Protein AF-A0A3D6B853-F1 (afdb_monomer_lite)

Radius of gyration: 13.0 Å; chains: 1; bounding box: 32×24×39 Å

Structure (mmCIF, N/CA/C/O backbone):
data_AF-A0A3D6B853-F1
#
_entry.id   AF-A0A3D6B853-F1
#
loop_
_atom_site.group_PDB
_atom_site.id
_atom_site.type_symbol
_atom_site.label_atom_id
_atom_site.label_alt_id
_atom_site.label_comp_id
_atom_site.label_asym_id
_atom_site.label_entity_id
_atom_site.label_seq_id
_atom_site.pdbx_PDB_ins_code
_atom_site.Cartn_x
_atom_site.Cartn_y
_atom_site.Cartn_z
_atom_site.occupancy
_atom_site.B_iso_or_equiv
_atom_site.auth_seq_id
_atom_site.auth_comp_id
_atom_site.auth_asym_id
_atom_site.auth_atom_id
_atom_site.pdbx_PDB_model_num
ATOM 1 N N . MET A 1 1 ? -18.723 -6.492 21.030 1.00 36.56 1 MET A N 1
ATOM 2 C CA . MET A 1 1 ? -18.674 -5.047 20.730 1.00 36.56 1 MET A CA 1
ATOM 3 C C . MET A 1 1 ? -17.266 -4.775 20.236 1.00 36.56 1 MET A C 1
ATOM 5 O O . MET A 1 1 ? -16.365 -4.786 21.055 1.00 36.56 1 MET A O 1
ATOM 9 N N . SER A 1 2 ? -17.043 -4.705 18.920 1.00 45.97 2 SER A N 1
ATOM 10 C CA . SER A 1 2 ? -15.729 -4.298 18.406 1.00 45.97 2 SER A CA 1
ATOM 11 C C . SER A 1 2 ? -15.641 -2.789 18.540 1.00 45.97 2 SER A C 1
ATOM 13 O O . SER A 1 2 ? -16.407 -2.080 17.885 1.00 45.97 2 SER A O 1
ATOM 15 N N . ASP A 1 3 ? -14.753 -2.321 19.412 1.00 52.09 3 ASP A N 1
ATOM 16 C CA . ASP A 1 3 ? -14.367 -0.918 19.472 1.00 52.09 3 ASP A CA 1
ATOM 17 C C . ASP A 1 3 ? -13.979 -0.466 18.065 1.00 52.09 3 ASP A C 1
ATOM 19 O O . ASP A 1 3 ? -13.125 -1.063 17.403 1.00 52.09 3 ASP A O 1
ATOM 23 N N . ARG A 1 4 ? -14.680 0.549 17.559 1.00 60.53 4 ARG A N 1
ATOM 24 C CA . ARG A 1 4 ? -14.379 1.132 16.256 1.00 60.53 4 ARG A CA 1
ATOM 25 C C . ARG A 1 4 ? -13.025 1.823 16.401 1.00 60.53 4 ARG A C 1
ATOM 27 O O . ARG A 1 4 ? -12.945 2.879 17.020 1.00 60.53 4 ARG A O 1
ATOM 34 N N . LYS A 1 5 ? -11.966 1.196 15.889 1.00 69.69 5 LYS A N 1
ATOM 35 C CA . LYS A 1 5 ? -10.612 1.751 15.917 1.00 69.69 5 LYS A CA 1
ATOM 36 C C . LYS A 1 5 ? -10.626 3.092 15.181 1.00 69.69 5 LYS A C 1
ATOM 38 O O . LYS A 1 5 ? -11.022 3.149 14.019 1.00 69.69 5 LYS A O 1
ATOM 43 N N . VAL A 1 6 ? -10.275 4.164 15.885 1.00 80.81 6 VAL A N 1
ATOM 44 C CA . VAL A 1 6 ? -10.190 5.511 15.313 1.00 80.81 6 VAL A CA 1
ATOM 45 C C . VAL A 1 6 ? -8.750 5.725 14.876 1.00 80.81 6 VAL A C 1
ATOM 47 O O . VAL A 1 6 ? -7.847 5.716 15.709 1.00 80.81 6 VAL A O 1
ATOM 50 N N . PHE A 1 7 ? -8.537 5.897 13.575 1.00 89.38 7 PHE A N 1
ATOM 51 C CA . PHE A 1 7 ? -7.232 6.250 13.024 1.00 89.38 7 PHE A CA 1
ATOM 52 C C . PHE A 1 7 ? -7.074 7.768 12.981 1.00 89.38 7 PHE A C 1
ATOM 54 O O . PHE A 1 7 ? -8.054 8.497 12.823 1.00 89.38 7 PHE A O 1
ATOM 61 N N . SER A 1 8 ? -5.837 8.248 13.096 1.00 91.88 8 SER A N 1
ATOM 62 C CA . SER A 1 8 ? -5.529 9.661 12.871 1.00 91.88 8 SER A CA 1
ATOM 63 C C . SER A 1 8 ?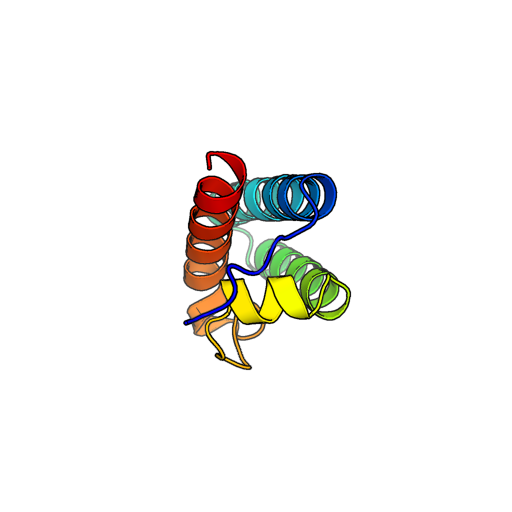 -5.915 10.054 11.435 1.00 91.88 8 SER A C 1
ATOM 65 O O . SER A 1 8 ? -5.387 9.443 10.498 1.00 91.88 8 SER A O 1
ATOM 67 N N . PRO A 1 9 ? -6.794 11.057 11.230 1.00 91.19 9 PRO A N 1
ATOM 68 C CA . PRO A 1 9 ? -7.188 11.500 9.893 1.00 91.19 9 PRO A CA 1
ATOM 69 C C . PRO A 1 9 ? -5.989 11.909 9.038 1.00 91.19 9 PRO A C 1
ATOM 71 O O . PRO A 1 9 ? -5.917 11.542 7.867 1.00 91.19 9 PRO A O 1
ATOM 74 N N . ASP A 1 10 ? -5.007 12.580 9.645 1.00 92.81 10 ASP A N 1
ATOM 75 C CA . ASP A 1 10 ? -3.768 12.954 8.970 1.00 92.81 10 ASP A CA 1
ATOM 76 C C . ASP A 1 10 ? -3.002 11.706 8.525 1.00 92.81 10 ASP A C 1
ATOM 78 O O . ASP A 1 10 ? -2.609 11.606 7.367 1.00 92.81 10 ASP A O 1
ATOM 82 N N . SER A 1 11 ? -2.830 10.712 9.399 1.00 92.44 11 SER A N 1
ATOM 83 C CA . SER A 1 11 ? -2.110 9.480 9.048 1.00 92.44 11 SER A CA 1
ATOM 84 C C . SER A 1 11 ? -2.776 8.733 7.891 1.00 92.44 11 SER A C 1
ATOM 86 O O . SER A 1 11 ? -2.081 8.277 6.982 1.00 92.44 11 SER A O 1
ATOM 88 N N . VAL A 1 12 ? -4.112 8.656 7.882 1.00 95.69 12 VAL A N 1
ATOM 89 C CA . VAL A 1 12 ? -4.876 8.050 6.780 1.00 95.69 12 VAL A CA 1
ATOM 90 C C . VAL A 1 12 ? -4.701 8.860 5.492 1.00 95.69 12 VAL A C 1
ATOM 92 O O . VAL A 1 12 ? -4.401 8.282 4.448 1.00 95.69 12 VAL A O 1
ATOM 95 N N . GLN A 1 13 ? -4.825 10.188 5.561 1.00 95.19 13 GLN A N 1
ATOM 96 C CA . GLN A 1 13 ? -4.651 11.089 4.420 1.00 95.19 13 GLN A CA 1
ATOM 97 C C . GLN A 1 13 ? -3.249 10.977 3.810 1.00 95.19 13 GLN A C 1
ATOM 99 O O . GLN A 1 13 ? -3.105 10.873 2.590 1.00 95.19 13 GLN A O 1
ATOM 104 N N . TRP A 1 14 ? -2.208 10.996 4.644 1.00 95.31 14 TRP A N 1
ATOM 105 C CA . TRP A 1 14 ? -0.818 10.878 4.209 1.00 95.31 14 TRP A CA 1
ATOM 106 C C . TRP A 1 14 ? -0.560 9.526 3.541 1.00 95.31 14 TRP A C 1
ATOM 108 O O . TRP A 1 14 ? -0.008 9.495 2.437 1.00 95.31 14 TRP A O 1
ATOM 118 N N . ALA A 1 15 ? -1.013 8.426 4.153 1.00 97.00 15 ALA A N 1
ATOM 119 C CA . ALA A 1 15 ? -0.898 7.091 3.572 1.00 97.00 15 ALA A CA 1
ATOM 120 C C . ALA A 1 15 ? -1.626 6.997 2.226 1.00 97.00 15 ALA A C 1
ATOM 122 O O . ALA A 1 15 ? -1.048 6.533 1.242 1.00 97.00 15 ALA A O 1
ATOM 123 N N . TYR A 1 16 ? -2.857 7.506 2.149 1.00 97.44 16 TYR A N 1
ATOM 124 C CA . TYR A 1 16 ? -3.627 7.524 0.910 1.00 97.44 16 TYR A CA 1
ATOM 125 C C . TYR A 1 16 ? -2.897 8.286 -0.196 1.00 97.44 16 TYR A C 1
ATOM 127 O O . TYR A 1 16 ? -2.723 7.754 -1.290 1.00 97.44 16 TYR A O 1
ATOM 135 N N . CYS A 1 17 ? -2.423 9.505 0.080 1.00 97.12 17 CYS A N 1
ATOM 136 C CA . CYS A 1 17 ? -1.711 10.323 -0.900 1.00 97.12 17 CYS A CA 1
ATOM 137 C C . CYS A 1 17 ? -0.466 9.616 -1.450 1.00 97.12 17 CYS A C 1
ATOM 139 O O . CYS A 1 17 ? -0.285 9.559 -2.669 1.00 97.12 17 CYS A O 1
ATOM 141 N N . ILE A 1 18 ? 0.373 9.066 -0.566 1.00 96.94 18 ILE A N 1
ATOM 142 C CA . ILE A 1 18 ? 1.617 8.386 -0.946 1.00 96.94 18 ILE A CA 1
ATOM 143 C C . ILE A 1 18 ? 1.306 7.151 -1.796 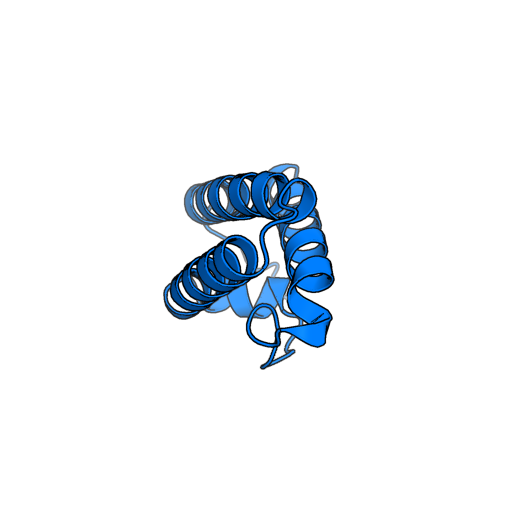1.00 96.94 18 ILE A C 1
ATOM 145 O O . ILE A 1 18 ? 1.829 7.016 -2.906 1.00 96.94 18 ILE A O 1
ATOM 149 N N . LEU A 1 19 ? 0.424 6.271 -1.315 1.00 98.12 19 LEU A N 1
ATOM 150 C CA . LEU A 1 19 ? 0.116 5.018 -2.003 1.00 98.12 19 LEU A CA 1
ATOM 151 C C . LEU A 1 19 ? -0.625 5.257 -3.321 1.00 98.12 19 LEU A C 1
ATOM 153 O O . LEU A 1 19 ? -0.294 4.634 -4.327 1.00 98.12 19 LEU A O 1
ATOM 157 N N . HIS A 1 20 ? -1.553 6.214 -3.374 1.00 97.69 20 HIS A N 1
ATOM 158 C CA . HIS A 1 20 ? -2.263 6.563 -4.605 1.00 97.69 20 HIS A CA 1
ATOM 159 C C . HIS A 1 20 ? -1.323 7.175 -5.655 1.00 97.69 20 HIS A C 1
ATOM 161 O O . HIS A 1 20 ? -1.431 6.854 -6.843 1.00 97.69 20 HIS A O 1
ATOM 167 N N . GLN A 1 21 ? -0.363 8.014 -5.246 1.00 97.75 21 GLN A N 1
ATOM 168 C CA . GLN A 1 21 ? 0.665 8.520 -6.158 1.00 97.75 21 GLN A CA 1
ATOM 169 C C . GLN A 1 21 ? 1.507 7.369 -6.724 1.00 97.75 21 GLN A C 1
ATOM 171 O O . GLN A 1 21 ? 1.698 7.292 -7.939 1.00 97.75 21 GLN A O 1
ATOM 176 N N . LYS A 1 22 ? 1.985 6.460 -5.865 1.00 97.88 22 LYS A N 1
ATOM 177 C CA . LYS A 1 22 ? 2.804 5.315 -6.284 1.00 97.88 22 LYS A CA 1
ATOM 178 C C . LYS A 1 22 ? 2.034 4.346 -7.175 1.00 97.88 22 LYS A C 1
ATOM 180 O O . LYS A 1 22 ? 2.587 3.911 -8.180 1.00 97.88 22 LYS A O 1
ATOM 185 N N . LEU A 1 23 ? 0.754 4.101 -6.894 1.00 98.31 23 LEU A N 1
ATOM 186 C CA . LEU A 1 23 ? -0.118 3.265 -7.719 1.00 98.31 23 LEU A CA 1
ATOM 187 C C . LEU A 1 23 ? -0.217 3.786 -9.154 1.00 98.31 23 LEU A C 1
ATOM 189 O O . LEU A 1 23 ? -0.070 3.013 -10.098 1.00 98.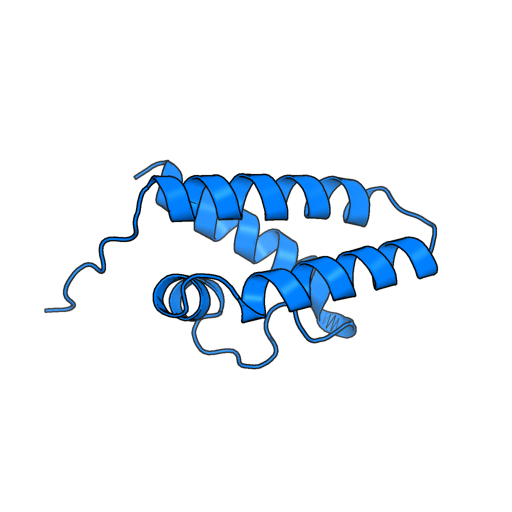31 23 LEU A O 1
ATOM 193 N N . ARG A 1 24 ? -0.411 5.099 -9.332 1.00 97.56 24 ARG A N 1
ATOM 194 C CA . ARG A 1 24 ? -0.494 5.704 -10.671 1.00 97.56 24 ARG A CA 1
ATOM 195 C C . ARG A 1 24 ? 0.786 5.511 -11.470 1.00 97.56 24 ARG A C 1
ATOM 197 O O . ARG A 1 24 ? 0.715 5.123 -12.632 1.00 97.56 24 ARG A O 1
ATOM 204 N N . VAL A 1 25 ? 1.942 5.754 -10.851 1.00 97.19 25 VAL A N 1
ATOM 205 C CA . VAL A 1 25 ? 3.237 5.564 -11.521 1.00 97.19 25 VAL A CA 1
ATOM 206 C C . VAL A 1 25 ? 3.467 4.081 -11.825 1.00 97.19 25 VAL A C 1
ATOM 208 O O . VAL A 1 25 ? 3.868 3.747 -12.936 1.00 97.19 25 VAL A O 1
ATOM 211 N N . TYR A 1 26 ? 3.148 3.186 -10.886 1.00 97.25 26 TYR A N 1
ATOM 212 C CA . TYR A 1 26 ? 3.302 1.739 -11.054 1.00 97.25 26 TYR A CA 1
ATOM 213 C C . TYR A 1 26 ? 2.468 1.195 -12.222 1.00 97.25 26 TYR A C 1
ATOM 215 O O . TYR A 1 26 ? 2.974 0.436 -13.044 1.00 97.25 26 TYR A O 1
ATOM 223 N N . GLN A 1 27 ? 1.208 1.625 -12.336 1.00 96.19 27 GLN A N 1
ATOM 224 C CA . GLN A 1 27 ? 0.296 1.208 -13.409 1.00 96.19 27 GLN A CA 1
ATOM 225 C C . GLN A 1 27 ? 0.707 1.721 -14.794 1.00 96.19 27 GLN A C 1
ATOM 227 O O . GLN A 1 27 ? 0.383 1.089 -15.797 1.00 96.19 27 GLN A O 1
ATOM 232 N N . GLN A 1 28 ? 1.388 2.865 -14.862 1.00 95.75 28 GLN A N 1
ATOM 233 C CA . GLN A 1 28 ? 1.819 3.482 -16.121 1.00 95.75 28 GLN A CA 1
ATOM 234 C C . GLN A 1 28 ? 3.239 3.077 -16.535 1.00 95.75 28 GLN A C 1
ATOM 236 O O . GLN A 1 28 ? 3.636 3.313 -17.678 1.00 95.75 28 GLN A O 1
ATOM 241 N N . SER A 1 29 ? 4.016 2.491 -15.625 1.00 94.44 29 SER A N 1
ATOM 242 C CA . SER A 1 29 ? 5.397 2.123 -15.898 1.00 94.44 29 SER A CA 1
ATOM 243 C C . SER A 1 29 ? 5.497 0.820 -16.691 1.00 94.44 29 SER A C 1
ATOM 245 O O . SER A 1 29 ? 5.031 -0.237 -16.264 1.00 94.44 29 SER A O 1
ATOM 247 N N . ASN A 1 30 ? 6.198 0.895 -17.824 1.00 94.88 30 ASN A N 1
ATOM 248 C CA . ASN A 1 30 ? 6.634 -0.262 -18.611 1.00 94.88 30 ASN A CA 1
ATOM 249 C C . ASN A 1 30 ? 8.109 -0.623 -18.347 1.00 94.88 30 ASN A C 1
ATOM 251 O O . ASN A 1 30 ? 8.680 -1.432 -19.074 1.00 94.88 30 ASN A O 1
ATOM 255 N N . ILE A 1 31 ? 8.745 0.005 -17.351 1.00 96.25 31 ILE A N 1
ATOM 256 C CA . ILE A 1 31 ? 10.157 -0.194 -17.012 1.00 96.25 31 ILE A CA 1
ATOM 257 C C . ILE A 1 31 ? 10.215 -1.071 -15.751 1.00 96.25 31 ILE A C 1
ATOM 259 O O . ILE A 1 31 ? 9.886 -0.571 -14.674 1.00 96.25 31 ILE A O 1
ATOM 263 N N . PRO A 1 32 ? 10.650 -2.345 -15.840 1.00 95.06 32 PRO A N 1
ATOM 264 C CA . PRO A 1 32 ? 10.670 -3.255 -14.689 1.00 95.06 32 PRO A CA 1
ATOM 265 C C . PRO A 1 32 ? 11.437 -2.695 -13.487 1.00 95.06 32 PRO A C 1
ATOM 267 O O . PRO A 1 32 ? 10.892 -2.627 -12.396 1.00 95.06 32 PRO A O 1
ATOM 270 N N . ALA A 1 33 ? 12.634 -2.146 -13.713 1.00 96.06 33 ALA A N 1
ATOM 271 C CA . ALA A 1 33 ? 13.446 -1.568 -12.641 1.00 96.06 33 ALA A CA 1
ATOM 272 C C . ALA A 1 33 ? 12.754 -0.408 -11.896 1.00 96.06 33 ALA A C 1
ATOM 274 O O . ALA A 1 33 ? 12.938 -0.246 -10.695 1.00 96.06 33 ALA A O 1
ATOM 275 N N . GLN A 1 34 ? 11.932 0.391 -12.588 1.00 96.50 34 GLN A N 1
ATOM 276 C CA . GLN A 1 34 ? 11.167 1.463 -11.944 1.00 96.50 34 GLN A CA 1
ATOM 277 C C . GLN A 1 34 ? 10.029 0.895 -11.090 1.00 96.50 34 GLN A C 1
ATOM 279 O O . GLN A 1 34 ? 9.701 1.457 -10.046 1.00 96.50 34 GLN A O 1
ATOM 284 N N . ARG A 1 35 ? 9.415 -0.211 -11.524 1.00 97.38 35 ARG A N 1
ATOM 285 C CA . ARG A 1 35 ? 8.404 -0.915 -10.732 1.00 97.38 35 ARG A CA 1
ATOM 286 C C . ARG A 1 35 ? 9.030 -1.492 -9.469 1.00 97.38 35 ARG A C 1
ATOM 288 O O . ARG A 1 35 ? 8.514 -1.203 -8.398 1.00 97.38 35 ARG A O 1
ATOM 295 N N . ASP A 1 36 ? 10.179 -2.150 -9.577 1.00 97.31 36 ASP A N 1
ATOM 296 C CA . ASP A 1 36 ? 10.915 -2.681 -8.422 1.00 97.31 36 ASP A CA 1
ATOM 297 C C . ASP A 1 36 ? 11.327 -1.569 -7.441 1.00 97.31 36 ASP A C 1
ATOM 299 O O . ASP A 1 36 ? 11.253 -1.727 -6.224 1.00 97.31 36 ASP A O 1
ATOM 303 N N . GLU A 1 37 ? 11.734 -0.399 -7.940 1.00 97.81 37 GLU A N 1
ATOM 304 C CA . GLU A 1 37 ? 12.030 0.759 -7.088 1.00 97.81 37 GLU A CA 1
ATOM 305 C C . GLU A 1 37 ? 10.779 1.254 -6.344 1.00 97.81 37 GLU A C 1
ATOM 307 O O . GLU A 1 37 ? 10.837 1.551 -5.149 1.00 97.81 37 GLU A O 1
ATOM 312 N N . ILE A 1 38 ? 9.631 1.321 -7.024 1.00 97.88 38 ILE A N 1
ATOM 313 C CA . ILE A 1 38 ? 8.354 1.682 -6.396 1.00 97.88 38 ILE A CA 1
ATOM 314 C C . ILE A 1 38 ? 7.978 0.669 -5.317 1.00 97.88 38 ILE A C 1
ATOM 316 O O . ILE A 1 38 ? 7.555 1.089 -4.240 1.00 97.88 38 ILE A O 1
ATOM 320 N N . GLU A 1 39 ? 8.152 -0.622 -5.591 1.00 98.25 39 GLU A N 1
ATOM 321 C CA . GLU A 1 39 ? 7.905 -1.699 -4.635 1.00 98.25 39 GLU A CA 1
ATOM 322 C C . GLU A 1 39 ? 8.737 -1.504 -3.377 1.00 98.25 39 GLU A C 1
ATOM 324 O O . GLU A 1 39 ? 8.177 -1.318 -2.301 1.00 98.25 39 GLU A O 1
ATOM 329 N N . ASN A 1 40 ? 10.054 -1.369 -3.526 1.00 97.19 40 ASN A N 1
ATOM 330 C CA . ASN A 1 40 ? 10.959 -1.129 -2.404 1.00 97.19 40 ASN A CA 1
ATOM 331 C C . ASN A 1 40 ? 10.585 0.116 -1.587 1.00 97.19 40 ASN A C 1
ATOM 333 O O . ASN A 1 40 ? 10.610 0.080 -0.354 1.00 97.19 40 ASN A O 1
ATOM 337 N N . VAL A 1 41 ? 10.228 1.223 -2.247 1.00 97.69 41 VAL A N 1
ATOM 338 C CA . VAL A 1 41 ? 9.817 2.460 -1.562 1.00 97.69 41 VAL A CA 1
ATOM 339 C C . VAL A 1 41 ? 8.513 2.264 -0.786 1.00 97.69 41 VAL A C 1
ATOM 341 O O . VAL A 1 41 ? 8.405 2.740 0.344 1.00 97.69 41 VAL A O 1
ATOM 344 N N . VAL A 1 42 ? 7.526 1.576 -1.363 1.00 98.06 42 VAL A N 1
ATOM 345 C CA . VAL A 1 42 ? 6.240 1.311 -0.700 1.00 98.06 42 VAL A CA 1
ATOM 346 C C . VAL A 1 42 ? 6.416 0.335 0.458 1.00 98.06 42 VAL A C 1
ATOM 348 O O . VAL A 1 42 ? 5.961 0.646 1.556 1.00 98.06 42 VAL A O 1
ATOM 351 N N . SER A 1 43 ? 7.122 -0.778 0.257 1.00 97.25 43 SER A N 1
ATOM 352 C CA . SER A 1 43 ? 7.455 -1.740 1.312 1.00 97.25 43 SER A CA 1
ATOM 353 C C . SER A 1 43 ? 8.160 -1.043 2.478 1.00 97.25 43 SER A C 1
ATOM 355 O O . SER A 1 43 ? 7.739 -1.152 3.627 1.00 97.25 43 SER A O 1
ATOM 357 N N . SER A 1 44 ? 9.163 -0.210 2.186 1.00 96.94 44 SER A N 1
ATOM 358 C CA . SER A 1 44 ? 9.889 0.552 3.211 1.00 96.94 44 SER A CA 1
ATOM 359 C C . SER A 1 44 ? 8.995 1.530 3.975 1.00 96.94 44 SER A C 1
ATOM 361 O O . SER A 1 44 ? 9.170 1.709 5.181 1.00 9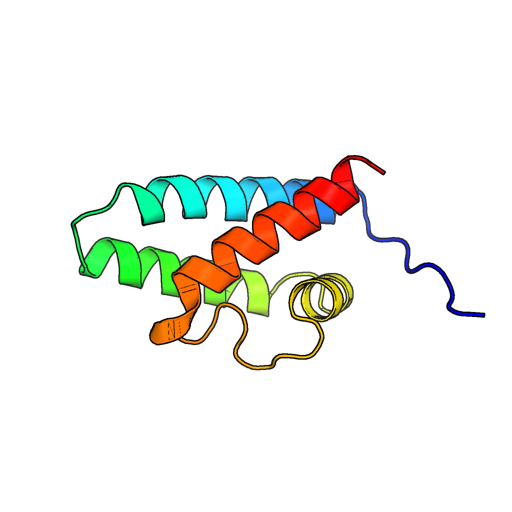6.94 44 SER A O 1
ATOM 363 N N . TYR A 1 45 ? 8.048 2.171 3.285 1.00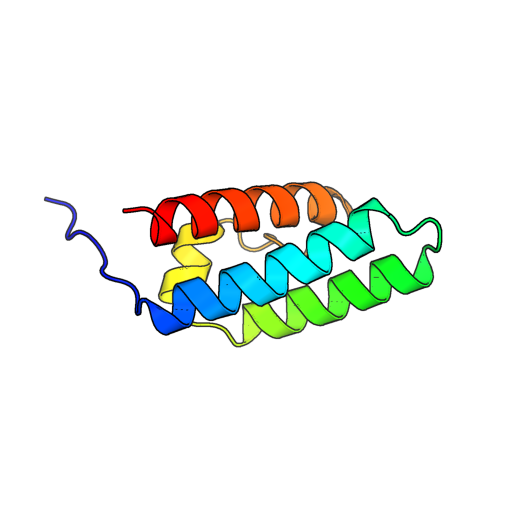 96.62 45 TYR A N 1
ATOM 364 C CA . TYR A 1 45 ? 7.086 3.082 3.901 1.00 96.62 45 TYR A CA 1
ATOM 365 C C . TYR A 1 45 ? 6.137 2.342 4.848 1.00 96.62 45 TYR A C 1
ATOM 367 O O . TYR A 1 45 ? 5.977 2.756 5.996 1.00 96.62 45 TYR A O 1
ATOM 375 N N . VAL A 1 46 ? 5.536 1.233 4.409 1.00 94.94 46 VAL A N 1
ATOM 376 C CA . VAL A 1 46 ? 4.551 0.510 5.228 1.00 94.94 46 VAL A CA 1
ATOM 377 C C . VAL A 1 46 ? 5.182 -0.247 6.401 1.00 94.94 46 VAL A C 1
ATOM 379 O O . VAL A 1 46 ? 4.514 -0.490 7.397 1.00 94.94 46 VAL A O 1
ATOM 382 N N . MET A 1 47 ? 6.488 -0.529 6.361 1.00 93.56 47 MET A N 1
ATOM 383 C CA . MET A 1 47 ? 7.230 -0.988 7.546 1.00 93.56 47 MET A CA 1
ATOM 384 C C . MET A 1 47 ? 7.354 0.084 8.641 1.00 93.56 47 MET A C 1
ATOM 386 O O . MET A 1 47 ? 7.591 -0.253 9.799 1.00 93.56 47 MET A O 1
ATOM 390 N N . GLN A 1 48 ? 7.246 1.365 8.281 1.00 93.44 48 GLN A N 1
ATOM 391 C CA . GLN A 1 48 ? 7.441 2.506 9.185 1.00 93.44 48 GLN A CA 1
ATOM 392 C C . GLN A 1 48 ? 6.141 3.247 9.512 1.00 93.44 48 GLN A C 1
ATOM 394 O O . GLN A 1 48 ? 6.141 4.130 10.372 1.00 93.44 48 GLN A O 1
ATOM 399 N N . MET A 1 49 ? 5.044 2.932 8.820 1.00 92.56 49 MET A N 1
ATOM 400 C CA . MET A 1 49 ? 3.748 3.553 9.073 1.00 92.56 49 MET A CA 1
ATOM 401 C C . MET A 1 49 ? 3.157 3.099 10.413 1.00 92.56 49 MET A C 1
ATOM 403 O O . MET A 1 49 ? 3.649 2.181 11.068 1.00 92.56 49 MET A O 1
ATOM 407 N N . ASP A 1 50 ? 2.058 3.739 10.807 1.00 92.75 50 ASP A N 1
ATOM 408 C CA . ASP A 1 50 ? 1.283 3.316 11.967 1.00 92.75 50 ASP A CA 1
ATOM 409 C C . ASP A 1 50 ? 0.881 1.835 11.846 1.00 92.75 50 ASP A C 1
ATOM 411 O O . ASP A 1 50 ? 0.181 1.438 10.911 1.00 92.75 50 ASP A O 1
ATOM 415 N N . ARG A 1 51 ? 1.353 1.014 12.792 1.00 92.38 51 ARG A N 1
ATOM 416 C CA . ARG A 1 51 ? 1.161 -0.444 12.771 1.00 92.38 51 ARG A CA 1
ATOM 417 C C . ARG A 1 51 ? -0.312 -0.819 12.803 1.00 92.38 51 ARG A C 1
ATOM 419 O O . ARG A 1 51 ? -0.738 -1.757 12.142 1.00 92.38 51 ARG A O 1
ATOM 426 N N . ASP A 1 52 ? -1.086 -0.057 13.556 1.00 93.50 52 ASP A N 1
ATOM 427 C CA . ASP A 1 52 ? -2.507 -0.273 13.732 1.00 93.50 52 ASP A CA 1
ATOM 428 C C . ASP A 1 52 ? -3.292 -0.057 12.431 1.00 93.50 52 ASP A C 1
ATOM 430 O O . ASP A 1 52 ? -4.236 -0.806 12.157 1.00 93.50 52 ASP A O 1
ATOM 434 N N . LEU A 1 53 ? -2.896 0.944 11.644 1.00 94.44 53 LEU A N 1
ATOM 435 C CA . LEU A 1 53 ? -3.401 1.217 10.305 1.00 94.44 53 LEU A CA 1
ATOM 436 C C . LEU A 1 53 ? -2.895 0.187 9.289 1.00 94.44 53 LEU A C 1
ATOM 438 O O . LEU A 1 53 ? -3.681 -0.253 8.451 1.00 94.44 53 LEU A O 1
ATOM 442 N N . TYR A 1 54 ? -1.628 -0.233 9.378 1.00 95.56 54 TYR A N 1
ATOM 443 C CA . TYR A 1 54 ? -1.082 -1.302 8.535 1.00 95.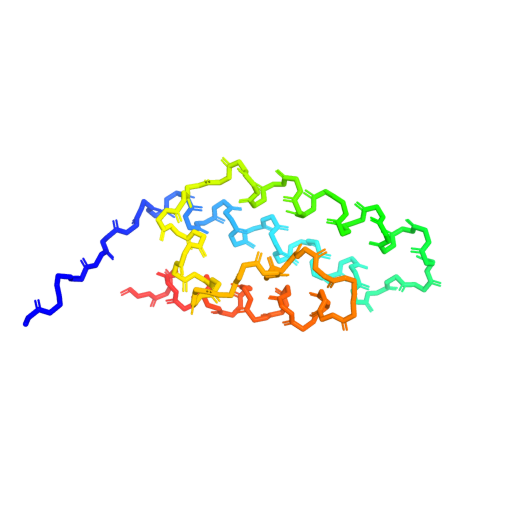56 54 TYR A CA 1
ATOM 444 C C . TYR A 1 54 ? -1.854 -2.613 8.723 1.00 95.56 54 TYR A C 1
ATOM 446 O O . TYR A 1 54 ? -2.309 -3.204 7.747 1.00 95.56 54 TYR A O 1
ATOM 454 N N . ASP A 1 55 ? -2.069 -3.036 9.969 1.00 94.69 55 ASP A N 1
ATOM 455 C CA . ASP A 1 55 ? -2.809 -4.257 10.302 1.00 94.69 55 ASP A CA 1
ATOM 456 C C . ASP A 1 55 ? -4.254 -4.202 9.781 1.00 94.69 55 ASP A C 1
ATOM 458 O O . ASP A 1 55 ? -4.806 -5.207 9.327 1.00 94.69 55 ASP A O 1
ATOM 462 N N . TYR A 1 56 ? -4.866 -3.013 9.797 1.00 94.88 56 TYR A N 1
ATOM 463 C CA . TYR A 1 56 ? -6.197 -2.803 9.234 1.00 94.88 56 TYR A CA 1
ATOM 464 C C . TYR A 1 56 ? -6.219 -2.986 7.714 1.00 94.88 56 TYR A C 1
ATOM 466 O O . TYR A 1 56 ? -7.079 -3.704 7.199 1.00 94.88 56 TYR A O 1
ATOM 474 N N . ILE A 1 57 ? -5.293 -2.355 6.983 1.00 95.88 57 ILE A N 1
ATOM 475 C CA . ILE A 1 57 ? -5.280 -2.453 5.516 1.00 95.88 57 ILE A CA 1
ATOM 476 C C . ILE A 1 57 ? -4.804 -3.827 5.039 1.00 95.88 57 ILE A C 1
ATOM 478 O O . ILE A 1 57 ? -5.363 -4.349 4.077 1.00 95.88 57 ILE A O 1
ATOM 482 N N . SER A 1 58 ? -3.860 -4.456 5.739 1.00 96.69 58 SER A N 1
ATOM 483 C CA . SER A 1 58 ? -3.347 -5.784 5.392 1.00 96.69 58 SER A CA 1
ATOM 484 C C . SER A 1 58 ? -4.343 -6.901 5.699 1.00 96.69 58 SER A C 1
ATOM 486 O O . SER A 1 58 ? -4.267 -7.977 5.107 1.00 96.69 58 SER A O 1
ATOM 488 N N . GLY A 1 59 ? -5.287 -6.675 6.621 1.00 93.50 59 GLY A N 1
ATOM 489 C CA . GLY A 1 59 ? -6.228 -7.704 7.063 1.00 93.50 59 GLY A CA 1
ATOM 490 C C . GLY A 1 59 ? -5.530 -8.904 7.713 1.00 93.50 59 GLY A C 1
ATOM 491 O O . GLY A 1 59 ? -6.056 -10.014 7.662 1.00 93.50 59 GLY A O 1
ATOM 492 N N . GLY A 1 60 ? -4.337 -8.692 8.280 1.00 89.31 60 GLY A N 1
ATOM 493 C CA . GLY A 1 60 ? -3.507 -9.738 8.876 1.00 89.31 60 GLY A CA 1
ATOM 494 C C . GLY A 1 60 ? -2.637 -10.520 7.887 1.00 89.31 60 GLY A C 1
ATOM 495 O O . GLY A 1 60 ? -2.011 -11.494 8.300 1.00 89.31 60 GLY A O 1
ATOM 496 N N . ASN A 1 61 ? -2.574 -10.124 6.610 1.00 94.19 61 ASN A N 1
ATOM 497 C CA . ASN A 1 61 ? -1.628 -10.699 5.654 1.00 94.19 61 ASN A CA 1
ATOM 498 C C . ASN A 1 61 ? -0.203 -10.154 5.917 1.00 94.19 61 ASN A C 1
ATOM 500 O O . ASN A 1 61 ? 0.017 -8.956 5.717 1.00 94.19 61 ASN A O 1
ATOM 504 N N . PRO A 1 62 ? 0.769 -10.992 6.334 1.00 88.50 62 PRO A N 1
ATOM 505 C CA . PRO A 1 62 ? 2.132 -10.539 6.616 1.00 88.50 62 PRO A CA 1
ATOM 506 C C . PRO A 1 62 ? 2.895 -10.090 5.361 1.00 88.50 62 PRO A C 1
ATOM 508 O O . PRO A 1 62 ? 3.792 -9.259 5.477 1.00 88.50 62 PRO A O 1
ATOM 511 N N . ASP A 1 63 ? 2.506 -10.582 4.182 1.00 94.38 63 ASP A N 1
ATOM 512 C CA . ASP A 1 63 ? 3.196 -10.338 2.909 1.00 94.38 63 ASP A CA 1
ATOM 513 C C . ASP A 1 63 ? 2.578 -9.170 2.109 1.00 94.38 63 ASP A C 1
ATOM 515 O O . ASP A 1 63 ? 2.995 -8.861 0.990 1.00 94.38 63 ASP A O 1
ATOM 519 N N . TYR A 1 64 ? 1.569 -8.503 2.678 1.00 97.69 64 TYR A N 1
ATOM 520 C CA . TYR A 1 64 ? 0.846 -7.402 2.045 1.00 97.69 64 TYR A CA 1
ATOM 521 C C . TYR A 1 64 ? 1.781 -6.240 1.689 1.00 97.69 64 TYR A C 1
ATOM 523 O O . TYR A 1 64 ? 2.430 -5.676 2.566 1.00 97.69 64 TYR A O 1
ATOM 531 N N . LEU A 1 65 ? 1.827 -5.855 0.406 1.00 97.81 65 LEU A N 1
ATOM 532 C CA . LEU A 1 65 ? 2.751 -4.829 -0.119 1.00 97.81 65 LEU A CA 1
ATOM 533 C C . LEU A 1 65 ? 4.247 -5.174 0.030 1.00 97.81 65 LEU A C 1
ATOM 535 O O . LEU A 1 65 ? 5.092 -4.288 -0.113 1.00 97.81 65 LEU A O 1
ATOM 539 N N . MET A 1 66 ? 4.578 -6.440 0.295 1.00 95.56 66 MET A N 1
ATOM 540 C CA . MET A 1 66 ? 5.955 -6.948 0.393 1.00 95.56 66 MET A CA 1
ATOM 541 C C . MET A 1 66 ? 6.277 -7.975 -0.694 1.00 95.56 66 MET A C 1
ATOM 543 O O . MET A 1 66 ? 7.435 -8.138 -1.068 1.00 95.56 66 MET A O 1
ATOM 547 N N . GLU A 1 67 ? 5.260 -8.664 -1.206 1.00 95.88 67 GLU A N 1
ATOM 548 C CA . GLU A 1 67 ? 5.415 -9.739 -2.180 1.00 95.88 67 GLU A CA 1
ATOM 549 C C . GLU A 1 67 ? 5.270 -9.225 -3.621 1.00 95.88 67 GLU A C 1
ATOM 551 O O . GLU A 1 67 ? 4.208 -8.740 -4.022 1.00 95.88 67 GLU A O 1
ATOM 556 N N . HIS A 1 68 ? 6.327 -9.381 -4.429 1.00 94.88 68 HIS A N 1
ATOM 557 C CA . HIS A 1 68 ? 6.385 -8.897 -5.818 1.00 94.88 68 HIS A CA 1
ATOM 558 C C . HIS A 1 68 ? 5.214 -9.418 -6.666 1.00 94.88 68 HIS A C 1
ATOM 560 O O . HIS A 1 68 ? 4.616 -8.690 -7.460 1.00 94.88 68 HIS A O 1
ATOM 566 N N . SER A 1 69 ? 4.841 -10.688 -6.477 1.00 95.94 69 SER A N 1
ATOM 567 C CA . SER A 1 69 ? 3.796 -11.332 -7.276 1.00 95.94 69 SER A CA 1
ATOM 568 C C . SER A 1 69 ? 2.380 -10.790 -7.018 1.00 95.94 69 SER A C 1
ATOM 570 O O . SER A 1 69 ? 1.549 -10.813 -7.932 1.00 95.94 69 SER A O 1
ATOM 572 N N . SER A 1 70 ? 2.093 -10.264 -5.820 1.00 96.56 70 SER A N 1
ATOM 573 C CA . SER A 1 70 ? 0.794 -9.667 -5.461 1.00 96.56 70 SER A CA 1
ATOM 574 C C . SER A 1 70 ? 0.813 -8.142 -5.373 1.00 96.56 70 SER A C 1
ATOM 576 O O . SER A 1 70 ? -0.259 -7.531 -5.351 1.00 96.56 70 SER A O 1
ATOM 578 N N . PHE A 1 71 ? 1.991 -7.515 -5.394 1.00 97.50 71 PHE A N 1
ATOM 579 C CA . PHE A 1 71 ? 2.186 -6.110 -5.043 1.00 97.50 71 PHE A CA 1
ATOM 580 C C . PHE A 1 71 ? 1.212 -5.147 -5.729 1.00 97.50 71 PHE A C 1
ATOM 582 O O . PHE A 1 71 ? 0.569 -4.330 -5.075 1.00 97.50 71 PHE A O 1
ATOM 589 N N . GLY A 1 72 ? 1.059 -5.242 -7.053 1.00 97.44 72 GLY A N 1
ATOM 590 C CA . GLY A 1 72 ? 0.180 -4.333 -7.795 1.00 97.44 72 GLY A CA 1
ATOM 591 C C . GLY A 1 72 ? -1.290 -4.427 -7.369 1.00 97.44 72 GLY A C 1
ATOM 592 O O . GLY A 1 72 ? -2.000 -3.419 -7.363 1.00 97.44 72 GLY A O 1
ATOM 593 N N . LYS A 1 73 ? -1.746 -5.626 -6.990 1.00 98.00 73 LYS A N 1
ATOM 594 C CA . LYS A 1 73 ? -3.098 -5.855 -6.469 1.00 98.00 73 LYS A CA 1
ATOM 595 C C . LYS A 1 73 ? -3.225 -5.314 -5.048 1.00 98.00 73 LYS A C 1
ATOM 597 O O . LYS A 1 73 ? -4.203 -4.629 -4.762 1.00 98.00 73 LYS A O 1
ATOM 602 N N . ASP A 1 74 ? -2.235 -5.580 -4.202 1.00 98.44 74 ASP A N 1
ATOM 603 C CA . ASP A 1 74 ? -2.211 -5.112 -2.816 1.00 98.44 74 ASP A CA 1
ATOM 604 C C . ASP A 1 74 ? -2.184 -3.581 -2.751 1.00 98.44 74 ASP A C 1
ATOM 606 O O . ASP A 1 74 ? -2.920 -2.978 -1.977 1.00 98.44 74 ASP A O 1
ATOM 610 N N . LEU A 1 75 ? -1.418 -2.925 -3.629 1.00 98.38 75 LEU A N 1
ATOM 611 C CA . LEU A 1 75 ? -1.339 -1.466 -3.695 1.00 98.38 75 LEU A CA 1
ATOM 612 C C . LEU A 1 75 ? -2.662 -0.832 -4.134 1.00 98.38 75 LEU A C 1
ATOM 614 O O . LEU A 1 75 ? -3.064 0.194 -3.585 1.00 98.38 75 LEU A O 1
ATOM 618 N N . ALA A 1 76 ? -3.363 -1.442 -5.091 1.00 98.50 76 ALA A N 1
ATOM 619 C CA . ALA A 1 76 ? -4.693 -0.990 -5.494 1.00 98.50 76 ALA A CA 1
ATOM 620 C C . ALA A 1 76 ? -5.726 -1.159 -4.366 1.00 98.50 76 ALA A C 1
ATOM 622 O O . ALA A 1 76 ? -6.514 -0.248 -4.107 1.00 98.50 76 ALA A O 1
ATOM 623 N N . ASP A 1 77 ? -5.694 -2.299 -3.677 1.00 98.50 77 ASP A N 1
ATOM 624 C CA . ASP A 1 77 ? -6.554 -2.593 -2.530 1.00 98.50 77 ASP A CA 1
ATOM 625 C C . ASP A 1 77 ? -6.291 -1.643 -1.345 1.00 98.50 77 ASP A C 1
ATOM 627 O O . ASP A 1 77 ? -7.238 -1.118 -0.756 1.00 98.50 77 ASP A O 1
ATOM 631 N N . ALA A 1 78 ? -5.026 -1.336 -1.044 1.00 98.06 78 ALA A N 1
ATOM 632 C CA . ALA A 1 78 ? -4.645 -0.407 0.021 1.00 98.06 78 ALA A CA 1
ATOM 633 C C . ALA A 1 78 ? -5.224 0.990 -0.221 1.00 98.06 78 ALA A C 1
ATOM 635 O O . ALA A 1 78 ? -5.792 1.605 0.683 1.00 98.06 78 ALA A O 1
ATOM 636 N N . VAL A 1 79 ? -5.114 1.480 -1.458 1.00 98.19 79 VAL A N 1
ATOM 637 C CA . VAL A 1 79 ? -5.650 2.783 -1.866 1.00 98.19 79 VAL A CA 1
ATOM 638 C C . VAL A 1 79 ? -7.173 2.827 -1.733 1.00 98.19 79 VAL A C 1
ATOM 640 O O . VAL A 1 79 ? -7.700 3.815 -1.225 1.00 98.19 79 VAL A O 1
ATOM 643 N N . ASP A 1 80 ? -7.882 1.767 -2.127 1.00 98.06 80 ASP A N 1
ATOM 644 C CA . ASP A 1 80 ? -9.341 1.682 -1.974 1.00 98.06 80 ASP A CA 1
ATOM 645 C C . ASP A 1 80 ? -9.764 1.671 -0.494 1.00 98.06 80 ASP A C 1
ATOM 647 O O . ASP A 1 80 ? -10.650 2.428 -0.088 1.00 98.06 80 ASP A O 1
ATOM 651 N N . LYS A 1 81 ? -9.092 0.878 0.350 1.00 96.81 81 LYS A N 1
ATOM 652 C CA . LYS A 1 81 ? -9.359 0.818 1.798 1.00 96.81 81 LYS A CA 1
ATOM 653 C C . LYS A 1 81 ? -9.106 2.156 2.492 1.00 96.81 81 LYS A C 1
ATOM 655 O O . LYS A 1 81 ? -9.951 2.611 3.262 1.00 96.81 81 LYS A O 1
ATOM 660 N N . LEU A 1 82 ? -7.982 2.808 2.200 1.00 96.62 82 LEU A N 1
ATOM 661 C CA . LEU A 1 82 ? -7.659 4.127 2.752 1.00 96.62 82 LEU A CA 1
ATOM 662 C C . LEU A 1 82 ? -8.625 5.203 2.244 1.00 96.62 82 LEU A C 1
ATOM 664 O O . LEU A 1 82 ? -9.079 6.033 3.026 1.00 96.62 82 LEU A O 1
ATOM 668 N N . GLY A 1 83 ? -9.015 5.152 0.967 1.00 96.12 83 GLY A N 1
ATOM 669 C CA . GLY A 1 83 ? -10.020 6.052 0.403 1.00 96.12 83 GLY A CA 1
ATOM 670 C C . GLY A 1 83 ? -11.386 5.899 1.077 1.00 96.12 83 GLY A C 1
ATOM 671 O O . GLY A 1 83 ? -12.070 6.891 1.325 1.00 96.12 83 GLY A O 1
ATOM 672 N N . LYS A 1 84 ? -11.780 4.675 1.443 1.00 94.31 84 LYS A N 1
ATOM 673 C CA . LYS A 1 84 ? -12.989 4.431 2.244 1.00 94.31 84 LYS A CA 1
ATOM 674 C C . LYS A 1 84 ? -12.864 4.997 3.655 1.00 94.31 84 LYS A C 1
ATOM 676 O O . LYS A 1 84 ? -13.820 5.602 4.115 1.00 94.31 84 LYS A O 1
ATOM 681 N N . LEU A 1 85 ? -11.712 4.844 4.312 1.00 92.88 85 LEU A N 1
ATOM 682 C CA . LEU A 1 85 ? -11.466 5.422 5.641 1.00 92.88 85 LEU A CA 1
ATOM 683 C C . LEU A 1 85 ? -11.495 6.957 5.638 1.00 92.88 85 LEU A C 1
ATOM 685 O O . LEU A 1 85 ? -11.972 7.548 6.597 1.00 92.88 85 LEU A O 1
ATOM 689 N N . MET A 1 86 ? -11.011 7.605 4.574 1.00 89.06 86 MET A N 1
ATOM 690 C CA . MET A 1 86 ? -11.035 9.070 4.453 1.00 89.06 86 MET A CA 1
ATOM 691 C C . MET A 1 86 ? -12.435 9.657 4.256 1.00 89.06 86 MET A C 1
ATOM 693 O O . MET A 1 86 ? -12.670 10.802 4.626 1.00 89.06 86 MET A O 1
ATOM 697 N N . ASN A 1 87 ? -13.332 8.906 3.616 1.00 82.19 87 ASN A N 1
ATOM 698 C CA . ASN A 1 87 ? -14.671 9.370 3.241 1.00 82.19 87 ASN A CA 1
ATOM 699 C C . ASN A 1 87 ? -15.763 8.940 4.244 1.00 82.19 87 ASN A C 1
ATOM 701 O O . ASN A 1 87 ? -16.948 8.988 3.907 1.00 82.19 87 ASN A O 1
ATOM 705 N N . GLN A 1 88 ? -15.371 8.468 5.432 1.00 65.12 88 GLN A N 1
ATOM 706 C CA . GLN A 1 88 ? -16.260 8.128 6.552 1.00 65.12 88 GLN A CA 1
ATOM 707 C C . GLN A 1 88 ? -16.525 9.336 7.448 1.00 65.12 88 GLN A C 1
ATOM 709 O O . GLN A 1 88 ? -17.662 9.405 7.970 1.00 65.12 88 GLN A O 1
#

Sequence (88 aa):
MSDRKVFSPDSVQWAYCILHQKLRVYQQSNIPAQRDEIENVVSSYVMQMDRDLYDYISGGNPDYLMEHSSFGKDLADAVDKLGKLMNQ

Foldseek 3Di:
DPDPDDDDLVLLVVLLVLLVVLLVCLVPDPDVVVNVVSLVVQVVVLVVGDVVLSCVLCVNPPCQSPDPVCNSVSSVSSNVSSVVSNVD

pLDDT: mean 92.62, std 11.05, range [36.56, 98.5]

Secondary structure (DSSP, 8-state):
----PPPPHHHHHHHHHHHHHHHHHHHH---HHHHHHHHHHHHHHHTTS-HHHHHHHHTT-TTTTT-TTTHHHHHHHHHHHHHHHHT-